Protein AF-A0AAU5HGG0-F1 (afdb_monomer_lite)

Foldseek 3Di:
DQDQDDAADCVQPPPALLSVLLVLLVVLCVLLVRDGLVVLQVQLVVPPVPDGDDSVNVVCSNHSNDQDPDVVNVVSSSVSSCVSSVHDQQDAPDPPDPPPGHGNSRVSVVSSVRVVPDDDPDDPPPPDDDDDPDDDDDDDDD

Radius of gyration: 21.4 Å; c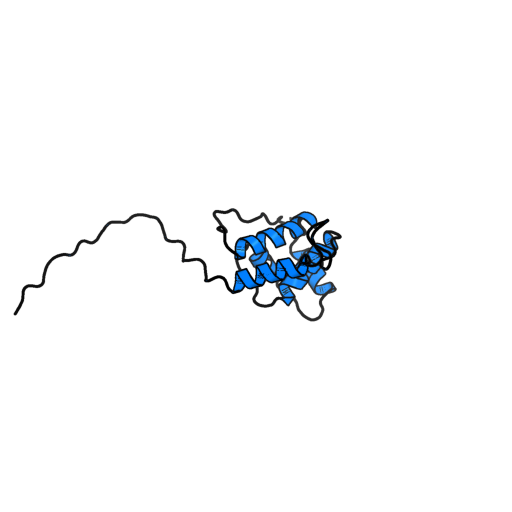hains: 1; bounding box: 56×38×77 Å

Structure (mmCIF, N/CA/C/O backbone):
data_AF-A0AAU5HGG0-F1
#
_entry.id   AF-A0AAU5HGG0-F1
#
loop_
_atom_site.group_PDB
_atom_site.id
_atom_site.type_symbol
_atom_site.label_atom_id
_atom_site.label_alt_id
_atom_site.label_comp_id
_atom_site.label_asym_id
_atom_site.label_entity_id
_atom_site.label_seq_id
_atom_site.pdbx_PDB_ins_code
_atom_site.Cartn_x
_atom_site.Cartn_y
_atom_site.Cartn_z
_atom_site.occupancy
_atom_site.B_iso_or_equiv
_atom_site.auth_seq_id
_atom_site.auth_comp_id
_atom_site.auth_asym_id
_atom_site.auth_atom_id
_atom_site.pdbx_PDB_model_num
ATOM 1 N N . MET A 1 1 ? 8.873 -21.424 1.639 1.00 44.16 1 MET A N 1
ATOM 2 C CA . MET A 1 1 ? 7.722 -21.231 0.729 1.00 44.16 1 MET A CA 1
ATOM 3 C C . MET A 1 1 ? 7.205 -19.809 0.890 1.00 44.16 1 MET A C 1
ATOM 5 O O . MET A 1 1 ? 7.005 -19.386 2.025 1.00 44.16 1 MET A O 1
ATOM 9 N N . ALA A 1 2 ? 7.067 -19.045 -0.194 1.00 52.00 2 ALA A N 1
ATOM 10 C CA . ALA A 1 2 ? 6.528 -17.689 -0.122 1.00 52.00 2 ALA A CA 1
ATOM 11 C C . ALA A 1 2 ? 5.017 -17.764 0.146 1.00 52.00 2 ALA A C 1
ATOM 13 O O . ALA A 1 2 ? 4.263 -18.269 -0.681 1.00 52.00 2 ALA A O 1
ATOM 14 N N . GLN A 1 3 ? 4.572 -17.314 1.322 1.00 58.78 3 GLN A N 1
ATOM 15 C CA . GLN A 1 3 ? 3.142 -17.168 1.584 1.00 58.78 3 GLN A CA 1
ATOM 16 C C . GLN A 1 3 ? 2.630 -15.968 0.797 1.00 58.78 3 GLN A C 1
ATOM 18 O O . GLN A 1 3 ? 2.967 -14.827 1.113 1.00 58.78 3 GLN A O 1
ATOM 23 N N . VAL A 1 4 ? 1.806 -16.248 -0.207 1.00 71.94 4 VAL A N 1
ATOM 24 C CA . VAL A 1 4 ? 1.028 -15.234 -0.910 1.00 71.94 4 VAL A CA 1
ATOM 25 C C . VAL A 1 4 ? 0.084 -14.588 0.100 1.00 71.94 4 VAL A C 1
ATOM 27 O O . VAL A 1 4 ? -0.702 -15.283 0.754 1.00 71.94 4 VAL A O 1
ATOM 30 N N . LEU A 1 5 ? 0.177 -13.265 0.261 1.00 77.75 5 LEU A N 1
ATOM 31 C CA . LEU A 1 5 ? -0.785 -12.549 1.087 1.00 77.75 5 LEU A CA 1
ATOM 32 C C . LEU A 1 5 ? -2.158 -12.661 0.412 1.00 77.75 5 LEU A C 1
ATOM 34 O O . LEU A 1 5 ? -2.266 -12.522 -0.806 1.00 77.75 5 LEU A O 1
ATOM 38 N N . LYS A 1 6 ? -3.200 -12.944 1.194 1.00 78.19 6 LYS A N 1
ATOM 39 C CA . LYS A 1 6 ? -4.590 -12.879 0.733 1.00 78.19 6 LYS A CA 1
ATOM 40 C C . LYS A 1 6 ? -5.201 -11.569 1.202 1.00 78.19 6 LYS A C 1
ATOM 42 O O . LYS A 1 6 ? -4.846 -11.083 2.277 1.00 78.19 6 LYS A O 1
ATOM 47 N N . MET A 1 7 ? -6.095 -11.036 0.381 1.00 77.69 7 MET A N 1
ATOM 48 C CA . MET A 1 7 ? -6.876 -9.854 0.710 1.00 77.69 7 MET A CA 1
ATOM 49 C C . MET A 1 7 ? -7.722 -10.156 1.955 1.00 77.69 7 MET A C 1
ATOM 51 O O . MET A 1 7 ? -8.303 -11.247 2.013 1.00 77.69 7 MET A O 1
ATOM 55 N N . PRO A 1 8 ? -7.744 -9.2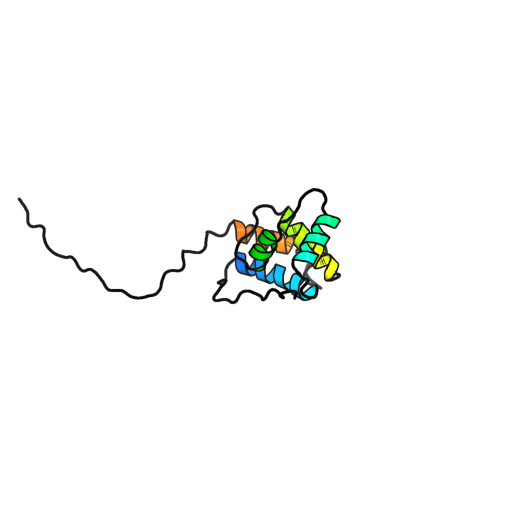64 2.961 1.00 76.31 8 PRO A N 1
ATOM 56 C CA . PRO A 1 8 ? -8.572 -9.458 4.144 1.00 76.31 8 PRO A CA 1
ATOM 57 C C . PRO A 1 8 ? -10.052 -9.490 3.754 1.00 76.31 8 PRO A C 1
ATOM 59 O O . PRO A 1 8 ? -10.496 -8.763 2.864 1.00 76.31 8 PRO A O 1
ATOM 62 N N . THR A 1 9 ? -10.810 -10.369 4.402 1.00 73.94 9 THR A N 1
ATOM 63 C CA . THR A 1 9 ? -12.255 -10.488 4.165 1.00 73.94 9 THR A CA 1
ATOM 64 C C . THR A 1 9 ? -13.022 -9.350 4.840 1.00 73.94 9 THR A C 1
ATOM 66 O O . THR A 1 9 ? -12.519 -8.716 5.764 1.00 73.94 9 THR A O 1
ATOM 69 N N . THR A 1 10 ? -14.275 -9.114 4.438 1.00 71.94 10 THR A N 1
ATOM 70 C CA . THR A 1 10 ? -15.127 -8.076 5.051 1.00 71.94 10 THR A CA 1
ATOM 71 C C . THR A 1 10 ? -15.382 -8.271 6.538 1.00 71.94 10 THR A C 1
ATOM 73 O O . THR A 1 10 ? -15.630 -7.306 7.251 1.00 71.94 10 THR A O 1
ATOM 76 N N . THR A 1 11 ? -15.257 -9.501 7.021 1.00 67.19 11 THR A N 1
ATOM 77 C CA . THR A 1 11 ? -15.333 -9.821 8.446 1.00 67.19 11 THR A CA 1
ATOM 78 C C . THR A 1 11 ? -14.070 -9.402 9.207 1.00 67.19 11 THR A C 1
ATOM 80 O O . THR A 1 11 ? -14.148 -9.095 10.390 1.00 67.19 11 THR A O 1
ATOM 83 N N . GLU A 1 12 ? -12.908 -9.382 8.547 1.00 72.06 12 GLU A N 1
ATOM 84 C CA . GLU A 1 12 ? -11.629 -8.968 9.142 1.00 72.06 12 GLU A CA 1
ATOM 85 C C . GLU A 1 12 ? -11.376 -7.463 9.008 1.00 72.06 12 GLU A C 1
ATOM 87 O O . GLU A 1 12 ? -10.731 -6.875 9.874 1.00 72.06 12 GLU A O 1
ATOM 92 N N . LEU A 1 13 ? -11.866 -6.850 7.926 1.00 76.06 13 LEU A N 1
ATOM 93 C CA . LEU A 1 13 ? -11.752 -5.422 7.664 1.00 76.06 13 LEU A CA 1
ATOM 94 C C . LEU A 1 13 ? -13.100 -4.898 7.134 1.00 76.06 13 LEU A C 1
ATOM 96 O O . LEU A 1 13 ? -13.398 -5.080 5.945 1.00 76.06 13 LEU A O 1
ATOM 100 N N . PRO A 1 14 ? -13.941 -4.300 7.998 1.00 75.81 14 PRO A N 1
ATOM 101 C CA . PRO A 1 14 ? -15.2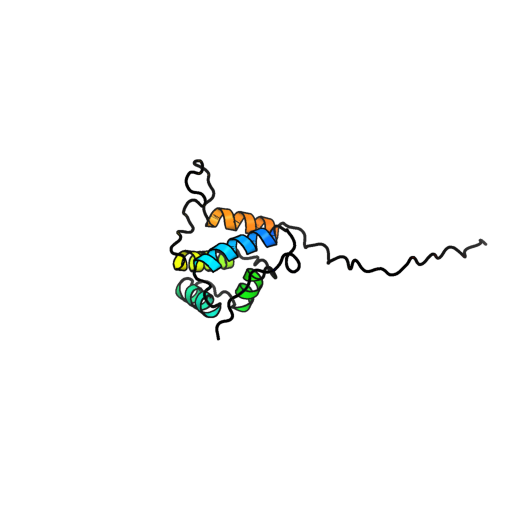40 -3.773 7.590 1.00 75.81 14 PRO A CA 1
ATOM 102 C C . PRO A 1 14 ? -15.084 -2.652 6.557 1.00 75.81 14 PRO A C 1
ATOM 104 O O . PRO A 1 14 ? -13.991 -2.121 6.363 1.00 75.81 14 PRO A O 1
ATOM 107 N N . ASP A 1 15 ? -16.175 -2.305 5.874 1.00 76.75 15 ASP A N 1
ATOM 108 C CA . ASP A 1 15 ? -16.187 -1.192 4.922 1.00 76.75 15 ASP A CA 1
ATOM 109 C C . ASP A 1 15 ? -15.834 0.111 5.658 1.00 76.75 15 ASP A C 1
ATOM 111 O O . ASP A 1 15 ? -16.572 0.595 6.514 1.00 76.75 15 ASP A O 1
ATOM 115 N N . SER A 1 16 ? -14.614 0.598 5.455 1.00 81.50 16 SER A N 1
ATOM 116 C CA . SER A 1 16 ? -14.020 1.717 6.191 1.00 81.50 16 SER A CA 1
ATOM 117 C C . SER A 1 16 ? -12.975 2.401 5.306 1.00 81.50 16 SER A C 1
ATOM 119 O O . SER A 1 16 ? -12.463 1.761 4.384 1.00 81.50 16 SER A O 1
ATOM 121 N N . PRO A 1 17 ? -12.592 3.662 5.571 1.00 84.50 17 PRO A N 1
ATOM 122 C CA . PRO A 1 17 ? -11.553 4.351 4.793 1.00 84.50 17 PRO A CA 1
ATOM 123 C C . PRO A 1 17 ? -10.241 3.555 4.721 1.00 84.50 17 PRO A C 1
ATOM 125 O O . PRO A 1 17 ? -9.640 3.403 3.658 1.00 84.50 17 PRO A O 1
ATOM 128 N N . GLN A 1 18 ? -9.879 2.906 5.830 1.00 84.44 18 GLN A N 1
ATOM 129 C CA . GLN A 1 18 ? -8.761 1.967 5.893 1.00 84.44 18 GLN A CA 1
ATOM 130 C C . GLN A 1 18 ? -8.906 0.785 4.925 1.00 84.44 18 GLN A C 1
ATOM 132 O O . GLN A 1 18 ? -7.915 0.345 4.344 1.00 84.44 18 GLN A O 1
ATOM 137 N N . ARG A 1 19 ? -10.122 0.261 4.744 1.00 85.19 19 ARG A N 1
ATOM 138 C CA . ARG A 1 19 ? -10.390 -0.809 3.785 1.00 85.19 19 ARG A CA 1
ATOM 139 C C . ARG A 1 19 ? -10.090 -0.329 2.379 1.00 85.19 19 ARG A C 1
ATOM 141 O O . ARG A 1 19 ? -9.236 -0.926 1.742 1.00 85.19 19 ARG A O 1
ATOM 148 N N . LYS A 1 20 ? -10.669 0.795 1.955 1.00 87.00 20 LYS A N 1
ATOM 149 C CA . LYS A 1 20 ? -10.446 1.359 0.615 1.00 87.00 20 LYS A CA 1
ATOM 150 C C . LYS A 1 20 ? -8.957 1.552 0.312 1.00 87.00 20 LYS A C 1
ATOM 152 O O . LYS A 1 20 ? -8.493 1.157 -0.753 1.00 87.00 20 LYS A O 1
ATOM 157 N N . PHE A 1 21 ? -8.195 2.070 1.279 1.00 88.44 21 PHE A N 1
ATOM 158 C CA . PHE A 1 21 ? -6.736 2.179 1.185 1.00 88.44 21 PHE A CA 1
ATOM 159 C C . PHE A 1 21 ? -6.049 0.819 0.959 1.00 88.44 21 PHE A C 1
ATOM 161 O O . PHE A 1 21 ? -5.200 0.679 0.079 1.00 88.44 21 PHE A O 1
ATOM 168 N N . VAL A 1 22 ? -6.419 -0.201 1.737 1.00 88.31 22 VAL A N 1
ATOM 169 C CA . VAL A 1 22 ? -5.848 -1.549 1.610 1.00 88.31 22 VAL A CA 1
ATOM 170 C C . VAL A 1 22 ? -6.246 -2.194 0.291 1.00 88.31 22 VAL A C 1
ATOM 172 O O . VAL A 1 22 ? -5.394 -2.805 -0.341 1.00 88.31 22 VAL A O 1
ATOM 175 N N . GLU A 1 23 ? -7.503 -2.067 -0.132 1.00 89.12 23 GLU A N 1
ATOM 176 C CA . GLU A 1 23 ? -8.011 -2.628 -1.388 1.00 89.12 23 GLU A CA 1
ATOM 177 C C . GLU A 1 23 ? -7.260 -2.057 -2.588 1.00 89.12 23 GLU A C 1
ATOM 179 O O . GLU A 1 23 ? -6.831 -2.812 -3.461 1.00 89.12 23 GLU A O 1
ATOM 184 N N . GLU A 1 24 ? -7.025 -0.747 -2.572 1.00 89.94 24 GLU A N 1
ATOM 185 C CA . GLU A 1 24 ? -6.233 -0.058 -3.580 1.00 89.94 24 GLU A CA 1
ATOM 186 C C . GLU A 1 24 ? -4.792 -0.580 -3.630 1.00 89.94 24 GLU A C 1
ATOM 188 O O . GLU A 1 24 ? -4.297 -1.002 -4.675 1.00 89.94 24 GLU A O 1
ATOM 193 N N . LEU A 1 25 ? -4.117 -0.632 -2.480 1.00 88.06 25 LEU A N 1
ATOM 194 C CA . LEU A 1 25 ? -2.753 -1.149 -2.407 1.00 88.06 25 LEU A CA 1
ATOM 195 C C . LEU A 1 25 ? -2.678 -2.623 -2.846 1.00 88.06 25 LEU A C 1
ATOM 197 O O . LEU A 1 25 ? -1.710 -3.058 -3.478 1.00 88.06 25 LEU A O 1
ATOM 201 N N . PHE A 1 26 ? -3.716 -3.403 -2.536 1.00 87.94 26 PHE A N 1
ATOM 202 C CA . PHE A 1 26 ? -3.813 -4.807 -2.912 1.00 87.94 26 PHE A CA 1
ATOM 203 C C . PHE A 1 26 ? -4.017 -5.005 -4.416 1.00 87.94 26 PHE A C 1
ATOM 205 O O . PHE A 1 26 ? -3.591 -6.032 -4.952 1.00 87.94 26 PHE A O 1
ATOM 212 N N . ALA A 1 27 ? -4.633 -4.042 -5.106 1.00 87.94 27 ALA A N 1
ATOM 213 C CA . ALA A 1 27 ? -4.757 -4.062 -6.557 1.00 87.94 27 ALA A CA 1
ATOM 214 C C . AL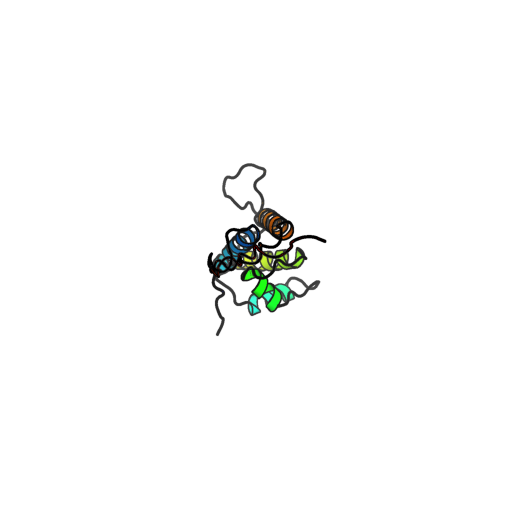A A 1 27 ? -3.370 -4.033 -7.214 1.00 87.94 27 ALA A C 1
ATOM 216 O O . ALA A 1 27 ? -3.062 -4.945 -7.983 1.00 87.94 27 ALA A O 1
ATOM 217 N N . TYR A 1 28 ? -2.496 -3.101 -6.813 1.00 88.56 28 TYR A N 1
ATOM 218 C CA . TYR A 1 28 ? -1.107 -3.053 -7.294 1.00 88.56 28 TYR A CA 1
ATOM 219 C C . TYR A 1 28 ? -0.302 -4.284 -6.867 1.00 88.56 28 TYR A C 1
ATOM 221 O O . TYR A 1 28 ? 0.478 -4.819 -7.646 1.00 88.56 28 TYR A O 1
ATOM 229 N N . TYR A 1 29 ? -0.522 -4.797 -5.650 1.00 87.19 29 TYR A N 1
ATOM 230 C CA . TYR A 1 29 ? 0.110 -6.045 -5.204 1.00 87.19 29 TYR A CA 1
ATOM 231 C C . TYR A 1 29 ? -0.261 -7.242 -6.090 1.00 87.19 29 TYR A C 1
ATOM 233 O O . TYR A 1 29 ? 0.577 -8.103 -6.372 1.00 87.19 29 TYR A O 1
ATOM 241 N N . ARG A 1 30 ? -1.526 -7.318 -6.516 1.00 87.12 30 ARG A N 1
ATOM 242 C CA . ARG A 1 30 ? -2.013 -8.360 -7.419 1.00 87.12 30 ARG A CA 1
ATOM 243 C C . ARG A 1 30 ? -1.429 -8.192 -8.818 1.00 87.12 30 ARG A C 1
ATOM 245 O O . ARG A 1 30 ? -1.035 -9.203 -9.393 1.00 87.12 30 ARG A O 1
ATOM 252 N N . ASP A 1 31 ? -1.377 -6.962 -9.314 1.00 87.19 31 ASP A N 1
ATOM 253 C CA . ASP A 1 31 ? -0.864 -6.634 -10.644 1.00 87.19 31 ASP A CA 1
ATOM 254 C C . ASP A 1 31 ? 0.643 -6.912 -10.765 1.00 87.19 31 ASP A C 1
ATOM 256 O O . ASP A 1 31 ? 1.087 -7.593 -11.682 1.00 87.19 31 ASP A O 1
ATOM 260 N N . ALA A 1 32 ? 1.404 -6.592 -9.715 1.00 86.44 32 ALA A N 1
ATOM 261 C CA . ALA A 1 32 ? 2.823 -6.923 -9.567 1.00 86.44 32 ALA A CA 1
ATOM 262 C C . ALA A 1 32 ? 3.129 -8.437 -9.450 1.00 86.44 32 ALA A C 1
ATOM 264 O O . ALA A 1 32 ? 4.262 -8.827 -9.150 1.00 86.44 32 ALA A O 1
ATOM 265 N N . GLY A 1 33 ? 2.129 -9.313 -9.601 1.00 85.69 33 GLY A N 1
ATOM 266 C CA . GLY A 1 33 ? 2.297 -10.766 -9.532 1.00 85.69 33 GLY A CA 1
ATOM 267 C C . GLY A 1 33 ? 2.409 -11.328 -8.112 1.00 85.69 33 GLY A C 1
ATOM 268 O O . GLY A 1 33 ? 2.912 -12.435 -7.924 1.00 85.69 33 GLY A O 1
ATOM 269 N N . ARG A 1 34 ? 1.924 -10.599 -7.098 1.00 85.81 34 ARG A N 1
ATOM 270 C CA . ARG A 1 34 ? 1.932 -10.999 -5.677 1.00 85.81 34 ARG A CA 1
ATOM 271 C C . ARG A 1 34 ? 3.339 -11.316 -5.145 1.00 85.81 34 ARG A C 1
ATOM 273 O O . ARG A 1 34 ? 3.578 -12.423 -4.645 1.00 85.81 34 ARG A O 1
ATOM 280 N N . PRO A 1 35 ? 4.277 -10.353 -5.209 1.00 85.62 35 PRO A N 1
ATOM 281 C CA . PRO A 1 35 ? 5.647 -10.573 -4.768 1.00 85.62 35 PRO A CA 1
ATOM 282 C C . PRO A 1 35 ? 5.711 -10.982 -3.289 1.00 85.62 35 PRO A C 1
ATOM 284 O O . PRO A 1 35 ? 4.857 -10.641 -2.463 1.00 85.62 35 PRO A O 1
ATOM 287 N N . ALA A 1 36 ? 6.740 -11.740 -2.915 1.00 86.81 36 ALA A N 1
ATOM 288 C CA . ALA A 1 36 ? 6.958 -12.061 -1.510 1.00 86.81 36 ALA A CA 1
ATOM 289 C C . ALA A 1 36 ? 7.378 -10.797 -0.744 1.00 86.81 36 ALA A C 1
ATOM 291 O O . ALA A 1 36 ? 8.141 -9.987 -1.259 1.00 86.81 36 ALA A O 1
ATOM 292 N N . LEU A 1 37 ? 6.976 -10.671 0.525 1.00 85.81 37 LEU A N 1
ATOM 293 C CA . LEU A 1 37 ? 7.332 -9.508 1.357 1.00 85.81 37 LEU A CA 1
ATOM 294 C C . LEU A 1 37 ? 8.842 -9.246 1.423 1.00 85.81 37 LEU A C 1
ATOM 296 O O . LEU A 1 37 ? 9.248 -8.102 1.544 1.00 85.81 37 LEU A O 1
ATOM 300 N N . ARG A 1 38 ? 9.659 -10.308 1.351 1.00 86.12 38 ARG A N 1
ATOM 301 C CA . ARG A 1 38 ? 11.122 -10.192 1.308 1.00 86.12 38 ARG A CA 1
ATOM 302 C C . ARG A 1 38 ? 11.597 -9.450 0.059 1.00 86.12 38 ARG A C 1
ATOM 304 O O . ARG A 1 38 ? 12.509 -8.652 0.174 1.00 86.12 38 ARG A O 1
ATOM 311 N N . ILE A 1 39 ? 10.984 -9.720 -1.091 1.00 87.56 39 ILE A N 1
ATOM 312 C CA . ILE A 1 39 ? 11.325 -9.060 -2.354 1.00 87.56 39 ILE A CA 1
ATOM 313 C C . ILE A 1 39 ? 10.967 -7.579 -2.263 1.00 87.56 39 ILE A C 1
ATOM 315 O O . ILE A 1 39 ? 11.812 -6.746 -2.530 1.00 87.56 39 ILE A O 1
ATOM 319 N N . ILE A 1 40 ? 9.776 -7.256 -1.746 1.00 86.31 40 ILE A N 1
ATOM 320 C CA . ILE A 1 40 ? 9.359 -5.860 -1.549 1.00 86.31 40 ILE A CA 1
ATOM 321 C C . ILE A 1 40 ? 10.336 -5.118 -0.626 1.00 86.31 40 ILE A C 1
ATOM 323 O O . ILE A 1 40 ? 10.741 -4.008 -0.935 1.00 86.31 40 ILE A O 1
ATOM 327 N N . THR A 1 41 ? 10.738 -5.713 0.504 1.00 88.12 41 THR A N 1
ATOM 328 C CA . THR A 1 41 ? 11.704 -5.064 1.410 1.00 88.12 41 THR A CA 1
ATOM 329 C C . THR A 1 41 ? 13.084 -4.879 0.788 1.00 88.12 41 THR A C 1
ATOM 331 O O . THR A 1 41 ? 13.750 -3.904 1.109 1.00 88.12 41 THR A O 1
ATOM 334 N N . ASP A 1 42 ? 13.512 -5.819 -0.055 1.00 88.38 42 ASP A N 1
ATOM 335 C CA . ASP A 1 42 ? 14.813 -5.787 -0.728 1.00 88.38 42 ASP A CA 1
ATOM 336 C C . ASP A 1 42 ? 14.831 -4.708 -1.820 1.00 88.38 42 ASP A C 1
ATOM 338 O O . ASP A 1 42 ? 15.713 -3.859 -1.814 1.00 88.38 42 ASP A O 1
ATOM 342 N N . ASP A 1 43 ? 13.783 -4.652 -2.652 1.00 88.94 43 ASP A N 1
ATOM 343 C CA . ASP A 1 43 ? 13.566 -3.591 -3.645 1.00 88.94 43 ASP A CA 1
ATOM 344 C C . ASP A 1 43 ? 13.515 -2.201 -2.980 1.00 88.94 43 ASP A C 1
ATOM 346 O O . ASP A 1 43 ? 14.148 -1.260 -3.455 1.00 88.94 43 ASP A O 1
ATOM 350 N N . ILE A 1 44 ? 12.821 -2.063 -1.840 1.00 87.31 44 ILE A N 1
ATOM 351 C CA . ILE A 1 44 ? 12.792 -0.791 -1.096 1.00 87.31 44 ILE A CA 1
ATOM 352 C C . ILE A 1 44 ? 14.192 -0.422 -0.602 1.00 87.31 44 ILE A C 1
ATOM 354 O O . ILE A 1 44 ? 14.598 0.720 -0.768 1.00 87.31 44 ILE A O 1
ATOM 358 N N . ALA A 1 45 ? 14.934 -1.363 -0.014 1.00 86.38 45 ALA A N 1
ATOM 359 C CA . ALA A 1 45 ? 16.287 -1.097 0.473 1.00 86.38 45 ALA A CA 1
ATOM 360 C C . ALA A 1 45 ? 17.270 -0.769 -0.665 1.00 86.38 45 ALA A C 1
ATOM 362 O O . ALA A 1 45 ? 18.199 0.005 -0.461 1.00 86.38 45 ALA A O 1
ATOM 363 N N . ALA A 1 46 ? 17.062 -1.335 -1.856 1.00 86.56 46 ALA A N 1
ATOM 364 C CA . ALA A 1 46 ? 17.877 -1.060 -3.034 1.00 86.56 46 ALA A CA 1
ATOM 365 C C . ALA A 1 46 ? 17.573 0.310 -3.665 1.00 86.56 46 ALA A C 1
ATOM 367 O O . ALA A 1 46 ? 18.472 0.942 -4.214 1.00 86.56 46 ALA A O 1
ATOM 368 N N . GLN A 1 47 ? 16.317 0.765 -3.606 1.00 84.06 47 GLN A N 1
ATOM 369 C CA . GLN A 1 47 ? 15.867 1.996 -4.262 1.00 84.06 47 GLN A CA 1
ATOM 370 C C . GLN A 1 47 ? 15.829 3.216 -3.324 1.00 84.06 47 GLN A C 1
ATOM 372 O O . GLN A 1 47 ? 15.960 4.350 -3.786 1.00 84.06 47 GLN A O 1
ATOM 377 N N . PHE A 1 48 ? 15.665 3.008 -2.015 1.00 82.69 48 PHE A N 1
ATOM 378 C CA . PHE A 1 48 ? 15.511 4.063 -1.014 1.00 82.69 48 PHE A CA 1
ATOM 379 C C . PHE A 1 48 ? 16.558 3.920 0.097 1.00 82.69 48 PHE A C 1
ATOM 381 O O . PHE A 1 48 ? 16.340 3.249 1.102 1.00 82.69 48 PHE A O 1
ATOM 388 N N . ASP A 1 49 ? 17.680 4.624 -0.053 1.00 73.75 49 ASP A N 1
ATOM 389 C CA . ASP A 1 49 ? 18.768 4.637 0.941 1.00 73.75 49 ASP A CA 1
ATOM 390 C C . ASP A 1 49 ? 18.356 5.339 2.257 1.00 73.75 49 ASP A C 1
ATOM 392 O O . ASP A 1 49 ? 18.805 4.999 3.348 1.00 73.75 49 ASP A O 1
ATOM 396 N N . ALA A 1 50 ? 17.420 6.292 2.169 1.00 69.50 50 ALA A N 1
ATOM 397 C CA . ALA A 1 50 ? 17.045 7.172 3.276 1.00 69.50 50 ALA A CA 1
ATOM 398 C C . ALA A 1 50 ? 16.135 6.533 4.342 1.00 69.50 50 ALA A C 1
ATOM 400 O O . ALA A 1 50 ? 16.002 7.089 5.434 1.00 69.50 50 ALA A O 1
ATOM 401 N N . PHE A 1 51 ? 15.466 5.409 4.056 1.00 69.75 51 PHE A N 1
ATOM 402 C CA . PHE A 1 51 ? 14.640 4.731 5.057 1.00 69.75 51 PHE A CA 1
ATOM 403 C C . PHE A 1 51 ? 14.433 3.247 4.762 1.00 69.75 51 PHE A C 1
ATOM 405 O O . PHE A 1 51 ? 14.252 2.821 3.627 1.00 69.75 51 PHE A O 1
ATOM 412 N N . THR A 1 52 ? 14.357 2.453 5.830 1.00 67.12 52 THR A N 1
ATOM 413 C CA . THR A 1 52 ? 14.050 1.024 5.752 1.00 67.12 52 THR A CA 1
ATOM 414 C C . THR A 1 52 ? 12.650 0.762 6.294 1.00 67.12 52 THR A C 1
ATOM 416 O O . THR A 1 52 ? 12.350 1.034 7.457 1.00 67.12 52 THR A O 1
ATOM 419 N N . ALA A 1 53 ? 11.773 0.198 5.465 1.00 73.12 53 ALA A N 1
ATOM 420 C CA . ALA A 1 53 ? 10.464 -0.259 5.910 1.00 73.12 53 ALA A CA 1
ATOM 421 C C . ALA A 1 53 ? 10.563 -1.689 6.467 1.00 73.12 53 ALA A C 1
ATOM 423 O O . ALA A 1 53 ? 10.878 -2.638 5.747 1.00 73.12 53 ALA A O 1
ATOM 424 N N . SER A 1 54 ? 10.260 -1.873 7.754 1.00 81.44 54 SER A N 1
ATOM 425 C CA . SER A 1 54 ? 10.263 -3.204 8.372 1.00 81.44 54 SER A CA 1
ATOM 426 C C . SER A 1 54 ? 9.263 -4.143 7.695 1.00 81.44 54 SER A C 1
ATOM 428 O O . SER A 1 54 ? 8.102 -3.790 7.469 1.00 81.44 54 SER A O 1
ATOM 430 N N . ARG A 1 55 ? 9.670 -5.398 7.460 1.00 83.88 55 ARG A N 1
ATOM 431 C CA . ARG A 1 55 ? 8.810 -6.437 6.859 1.00 83.88 55 ARG A CA 1
ATOM 432 C C . ARG A 1 55 ? 7.488 -6.618 7.608 1.00 83.88 55 ARG A C 1
ATOM 434 O O . ARG A 1 55 ? 6.458 -6.906 7.000 1.00 83.88 55 ARG A O 1
ATOM 441 N N . GLU A 1 56 ? 7.514 -6.464 8.931 1.00 83.25 56 GLU A N 1
ATOM 442 C CA . GLU A 1 56 ? 6.310 -6.482 9.763 1.00 83.25 56 GLU A CA 1
ATOM 443 C C . GLU A 1 56 ? 5.378 -5.301 9.489 1.00 83.25 56 GLU A C 1
ATOM 445 O O . GLU A 1 56 ? 4.171 -5.512 9.393 1.00 83.25 56 GLU A O 1
ATOM 450 N N . THR A 1 57 ? 5.915 -4.094 9.311 1.00 86.25 57 THR A N 1
ATOM 451 C CA . THR A 1 57 ? 5.135 -2.897 8.974 1.00 86.25 57 THR A CA 1
ATOM 452 C C . THR A 1 57 ? 4.428 -3.084 7.639 1.00 86.25 57 THR A C 1
ATOM 454 O O . THR A 1 57 ? 3.209 -2.955 7.577 1.00 86.25 57 THR A O 1
ATOM 457 N N . ILE A 1 58 ? 5.155 -3.517 6.603 1.00 85.25 58 ILE A N 1
ATOM 458 C CA . ILE A 1 58 ? 4.579 -3.789 5.275 1.00 85.25 58 ILE A CA 1
ATOM 459 C C . ILE A 1 58 ? 3.505 -4.884 5.366 1.00 85.25 58 ILE A C 1
ATOM 461 O O . ILE A 1 58 ? 2.416 -4.746 4.812 1.00 85.25 58 ILE A O 1
ATOM 465 N N . ARG A 1 59 ? 3.764 -5.961 6.122 1.00 85.81 59 ARG A N 1
ATOM 466 C CA . ARG A 1 59 ? 2.787 -7.043 6.335 1.00 85.81 59 ARG A CA 1
ATOM 467 C C . ARG A 1 59 ? 1.518 -6.555 7.031 1.00 85.81 59 ARG A C 1
ATOM 469 O O . ARG A 1 59 ? 0.431 -6.993 6.663 1.00 85.81 59 ARG A O 1
ATOM 476 N N . ARG A 1 60 ? 1.646 -5.732 8.076 1.00 85.00 60 ARG A N 1
ATOM 477 C CA . ARG A 1 60 ? 0.503 -5.191 8.830 1.00 85.00 60 ARG A CA 1
ATOM 478 C C . ARG A 1 60 ? -0.282 -4.199 7.977 1.00 85.00 60 ARG A C 1
ATOM 480 O O . ARG A 1 60 ? -1.506 -4.246 8.018 1.00 85.00 60 ARG A O 1
ATOM 487 N N . MET A 1 61 ? 0.407 -3.395 7.171 1.00 86.50 61 MET A N 1
ATOM 488 C CA . MET A 1 61 ? -0.196 -2.454 6.230 1.00 86.50 61 MET A CA 1
ATOM 489 C C . MET A 1 61 ? -1.016 -3.176 5.156 1.00 86.50 61 MET A C 1
ATOM 491 O O . MET A 1 61 ? -2.210 -2.931 5.041 1.00 86.50 61 MET A O 1
ATOM 495 N N . LEU A 1 62 ? -0.433 -4.156 4.454 1.00 84.75 62 LEU A N 1
ATOM 496 C CA . LEU A 1 62 ? -1.146 -4.939 3.431 1.00 84.75 62 LEU A CA 1
ATOM 497 C C . LEU A 1 62 ? -2.295 -5.795 3.994 1.00 84.75 62 LEU A C 1
ATOM 499 O O . LEU A 1 62 ? -3.151 -6.257 3.245 1.00 84.75 62 LEU A O 1
ATOM 503 N N . ARG A 1 63 ? -2.313 -6.044 5.309 1.00 83.12 63 ARG A N 1
ATOM 504 C CA . ARG A 1 63 ? -3.430 -6.709 5.996 1.00 83.12 63 ARG A CA 1
ATOM 505 C C . ARG A 1 63 ? -4.482 -5.743 6.537 1.00 83.12 63 ARG A C 1
ATOM 507 O O . ARG A 1 63 ? -5.435 -6.218 7.142 1.00 83.12 63 ARG A O 1
ATOM 514 N N . GLY A 1 64 ? -4.289 -4.430 6.410 1.00 80.00 64 GLY A N 1
ATOM 515 C CA . GLY A 1 64 ? -5.169 -3.447 7.040 1.00 80.00 64 GLY A CA 1
ATOM 516 C C . GLY A 1 64 ? -5.169 -3.510 8.564 1.00 80.00 64 GLY A C 1
ATOM 517 O O . GLY A 1 64 ? -6.156 -3.166 9.192 1.00 80.00 64 GLY A O 1
ATOM 518 N N . LYS A 1 65 ? -4.078 -3.974 9.185 1.00 82.31 65 LYS A N 1
ATOM 519 C CA . LYS A 1 65 ? -3.923 -3.958 10.651 1.00 82.31 65 LYS A CA 1
ATOM 520 C C . LYS A 1 65 ? -3.369 -2.638 11.168 1.00 82.31 65 LYS A C 1
ATOM 522 O O . LYS A 1 65 ? -3.526 -2.325 12.340 1.00 82.31 65 LYS A O 1
ATOM 527 N N . THR A 1 66 ? -2.645 -1.911 10.325 1.00 82.06 66 THR A N 1
ATOM 528 C CA . THR A 1 66 ? -2.059 -0.616 10.668 1.00 82.06 66 THR A CA 1
ATOM 529 C C . THR A 1 66 ? -2.018 0.254 9.424 1.00 82.06 66 THR A C 1
ATOM 531 O O . THR A 1 66 ? -1.796 -0.260 8.327 1.00 82.06 66 THR A O 1
ATOM 534 N N . VAL A 1 67 ? -2.223 1.553 9.601 1.00 84.19 67 VAL A N 1
ATOM 535 C CA . VAL A 1 67 ? -1.969 2.565 8.578 1.00 84.19 67 VAL A CA 1
ATOM 536 C C . VAL A 1 67 ? -0.714 3.306 9.036 1.00 84.19 67 VAL A C 1
ATOM 538 O O . VAL A 1 67 ? -0.721 3.872 10.130 1.00 84.19 67 VAL A O 1
ATOM 541 N N . PRO A 1 68 ? 0.404 3.235 8.297 1.00 82.94 68 PRO A N 1
ATOM 542 C CA . PRO A 1 68 ? 1.622 3.923 8.708 1.00 82.94 68 PRO A CA 1
ATOM 543 C C . PRO A 1 68 ? 1.412 5.440 8.678 1.00 82.94 68 PRO A C 1
ATOM 545 O O . PRO A 1 68 ? 0.875 5.972 7.715 1.00 82.94 68 PRO A O 1
ATOM 548 N N . VAL A 1 69 ? 1.888 6.139 9.710 1.00 83.81 69 VAL A N 1
ATOM 549 C CA . VAL A 1 69 ? 1.794 7.611 9.817 1.00 83.81 69 VAL A CA 1
ATOM 550 C C . VAL A 1 69 ? 2.770 8.322 8.872 1.00 83.81 69 VAL A C 1
ATOM 552 O O . VAL A 1 69 ? 2.592 9.490 8.550 1.00 83.81 69 VAL A O 1
ATOM 555 N N . ASN A 1 70 ? 3.812 7.629 8.403 1.00 86.62 70 ASN A N 1
ATOM 556 C CA . ASN A 1 70 ? 4.757 8.197 7.449 1.00 86.62 70 ASN A CA 1
ATOM 557 C C . ASN A 1 70 ? 4.364 7.835 6.008 1.00 86.62 70 ASN A C 1
ATOM 559 O O . ASN A 1 70 ? 4.453 6.667 5.616 1.00 86.62 70 ASN A O 1
ATOM 563 N N . TRP A 1 71 ? 4.008 8.852 5.217 1.00 88.50 71 TRP A N 1
ATOM 564 C CA . TRP A 1 71 ? 3.711 8.717 3.789 1.00 88.50 71 TRP A CA 1
ATOM 565 C C . TRP A 1 71 ? 4.871 8.105 2.997 1.00 88.50 71 TRP A C 1
ATOM 567 O O . TRP A 1 71 ? 4.625 7.313 2.097 1.00 88.50 71 TRP A O 1
ATOM 577 N N . GLN A 1 72 ? 6.128 8.391 3.353 1.00 88.00 72 GLN A N 1
ATOM 578 C CA . GLN A 1 72 ? 7.295 7.878 2.621 1.00 88.00 72 GLN A CA 1
ATOM 579 C C . GLN A 1 72 ? 7.305 6.344 2.563 1.00 88.00 72 GLN A C 1
ATOM 581 O O . GLN A 1 72 ? 7.623 5.761 1.532 1.00 88.00 72 GLN A O 1
ATOM 586 N N . VAL A 1 73 ? 6.881 5.678 3.643 1.00 87.19 73 VAL A N 1
ATOM 587 C CA . VAL A 1 73 ? 6.788 4.210 3.690 1.00 87.19 73 VAL A CA 1
ATOM 588 C C . VAL A 1 73 ? 5.731 3.692 2.717 1.00 87.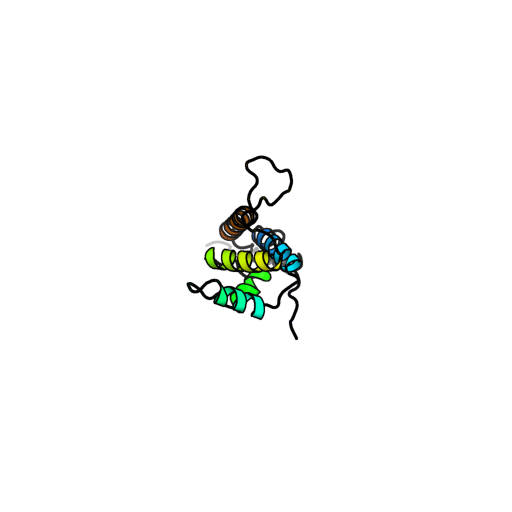19 73 VAL A C 1
ATOM 590 O O . VAL A 1 73 ? 5.951 2.679 2.056 1.00 87.19 73 VAL A O 1
ATOM 593 N N . VAL A 1 74 ? 4.593 4.381 2.621 1.00 88.25 74 VAL A N 1
ATOM 594 C CA . VAL A 1 74 ? 3.521 4.039 1.677 1.00 88.25 74 VAL A CA 1
ATOM 595 C C . VAL A 1 74 ? 3.984 4.276 0.245 1.00 88.25 74 VAL A C 1
ATOM 597 O O . VAL A 1 74 ? 3.811 3.400 -0.598 1.00 88.25 74 VAL A O 1
ATOM 600 N N . ASP A 1 75 ? 4.621 5.418 -0.007 1.00 89.88 75 ASP A N 1
ATOM 601 C CA . ASP A 1 75 ? 5.109 5.821 -1.322 1.00 89.88 75 ASP A CA 1
ATOM 602 C C . ASP A 1 75 ? 6.170 4.862 -1.871 1.00 89.88 75 ASP A C 1
ATOM 604 O O . ASP A 1 75 ? 6.083 4.460 -3.028 1.00 89.88 75 ASP A O 1
ATOM 608 N N . ALA A 1 76 ? 7.120 4.407 -1.046 1.00 89.62 76 ALA A N 1
ATOM 609 C CA . ALA A 1 76 ? 8.098 3.411 -1.485 1.00 89.62 76 ALA A CA 1
ATOM 610 C C . ALA A 1 76 ? 7.461 2.058 -1.793 1.00 89.62 76 ALA A C 1
ATOM 612 O O . ALA A 1 76 ? 7.810 1.433 -2.794 1.00 89.62 76 ALA A O 1
ATOM 613 N N . VAL A 1 77 ? 6.511 1.599 -0.969 1.00 87.94 77 VAL A N 1
ATOM 614 C CA . VAL A 1 77 ? 5.798 0.348 -1.259 1.00 87.94 77 VAL A CA 1
ATOM 615 C C . VAL A 1 77 ? 5.003 0.485 -2.556 1.00 87.94 77 VAL A C 1
ATOM 617 O O . VAL A 1 77 ? 5.068 -0.418 -3.384 1.00 87.94 77 VAL A O 1
ATOM 620 N N . LEU A 1 78 ? 4.301 1.604 -2.765 1.00 89.88 78 LEU A N 1
ATOM 621 C CA . LEU A 1 78 ? 3.602 1.880 -4.020 1.00 89.88 78 LEU A CA 1
ATOM 622 C C . LEU A 1 78 ? 4.579 1.871 -5.198 1.00 89.88 78 LEU A C 1
ATOM 624 O O . LEU A 1 78 ? 4.343 1.152 -6.158 1.00 89.88 78 LEU A O 1
ATOM 628 N N . THR A 1 79 ? 5.683 2.610 -5.102 1.00 90.19 79 THR A N 1
ATOM 629 C CA . THR A 1 79 ? 6.682 2.737 -6.170 1.00 90.19 79 THR A CA 1
ATOM 630 C C . THR A 1 79 ? 7.233 1.377 -6.581 1.00 90.19 79 THR A C 1
ATOM 632 O O . THR A 1 79 ? 7.262 1.061 -7.767 1.00 90.19 79 THR A O 1
ATOM 635 N N . VAL A 1 80 ? 7.602 0.531 -5.615 1.00 90.81 80 VAL A N 1
ATOM 636 C CA . VAL A 1 80 ? 8.099 -0.823 -5.893 1.00 90.81 80 VAL A CA 1
ATOM 637 C C . VAL A 1 80 ? 7.016 -1.702 -6.517 1.00 90.81 80 VAL A C 1
ATOM 639 O O . VAL A 1 80 ? 7.293 -2.450 -7.451 1.00 90.81 80 VAL A O 1
ATOM 642 N N . LEU A 1 81 ? 5.771 -1.631 -6.036 1.00 88.25 81 LEU A N 1
ATOM 643 C CA . LEU A 1 81 ? 4.677 -2.409 -6.623 1.00 88.25 81 LEU A CA 1
ATOM 644 C C . LEU A 1 81 ? 4.364 -1.954 -8.054 1.00 88.25 81 LEU A C 1
ATOM 646 O O . LEU A 1 81 ? 4.248 -2.800 -8.934 1.00 88.25 81 LEU A O 1
ATOM 650 N N . CYS A 1 82 ? 4.300 -0.647 -8.295 1.00 89.19 82 CYS A N 1
ATOM 651 C CA . CYS A 1 82 ? 4.111 -0.037 -9.608 1.00 89.19 82 CYS A CA 1
ATOM 652 C C . CYS A 1 82 ? 5.238 -0.413 -10.578 1.00 89.19 82 CYS A C 1
ATOM 654 O O . CYS A 1 82 ? 4.958 -0.910 -11.665 1.00 89.19 82 CYS A O 1
ATOM 656 N N . ALA A 1 83 ? 6.501 -0.305 -10.154 1.00 89.00 83 ALA A N 1
ATOM 657 C CA . ALA A 1 83 ? 7.652 -0.702 -10.963 1.00 89.00 83 ALA A CA 1
ATOM 658 C C . ALA A 1 83 ? 7.578 -2.178 -11.386 1.00 89.00 83 ALA A C 1
ATOM 660 O O . ALA A 1 83 ? 7.858 -2.519 -12.533 1.00 89.00 83 ALA A O 1
ATOM 661 N N . ARG A 1 84 ? 7.142 -3.065 -10.484 1.00 88.56 84 ARG A N 1
ATOM 662 C CA . ARG A 1 84 ? 6.975 -4.497 -10.786 1.00 88.56 84 ARG A CA 1
ATOM 663 C C . ARG A 1 84 ? 5.742 -4.808 -11.632 1.00 88.56 84 ARG A C 1
ATOM 665 O O . ARG A 1 84 ? 5.752 -5.799 -12.355 1.00 88.56 84 ARG A O 1
ATOM 672 N N . ALA A 1 85 ? 4.704 -3.991 -11.523 1.00 86.75 85 ALA A N 1
ATOM 673 C CA . ALA A 1 85 ? 3.504 -4.041 -12.350 1.00 86.75 85 ALA A CA 1
ATOM 674 C C . ALA A 1 85 ? 3.706 -3.379 -13.729 1.00 86.75 85 ALA A C 1
ATOM 676 O O . ALA A 1 85 ? 2.833 -3.464 -14.585 1.00 86.75 85 ALA A O 1
ATOM 677 N N . ASN A 1 86 ? 4.852 -2.723 -13.958 1.00 86.56 86 ASN A N 1
ATOM 678 C CA . ASN A 1 86 ? 5.094 -1.873 -15.125 1.00 86.56 86 ASN A CA 1
ATOM 679 C C . ASN A 1 86 ? 4.015 -0.778 -15.290 1.00 86.56 86 ASN A C 1
ATOM 681 O O . ASN A 1 86 ? 3.622 -0.433 -16.403 1.00 86.56 86 ASN A O 1
ATOM 685 N N . ILE A 1 87 ? 3.533 -0.258 -14.157 1.00 85.94 87 ILE A N 1
ATOM 686 C CA . ILE A 1 87 ? 2.586 0.855 -14.054 1.00 85.94 87 ILE A CA 1
ATOM 687 C C . ILE A 1 87 ? 3.368 2.082 -13.602 1.00 85.94 87 ILE A C 1
ATOM 689 O O . ILE A 1 87 ? 4.132 2.006 -12.639 1.00 85.94 87 ILE A O 1
ATOM 693 N N . ASP A 1 88 ? 3.151 3.218 -14.256 1.00 84.00 88 ASP A N 1
ATOM 694 C CA . ASP A 1 88 ? 3.723 4.482 -13.806 1.00 84.00 88 ASP A CA 1
ATOM 695 C C . ASP A 1 88 ? 2.848 5.093 -12.686 1.00 84.00 88 ASP A C 1
ATOM 697 O O . ASP A 1 88 ? 1.646 5.293 -12.882 1.00 84.00 88 ASP A O 1
ATOM 701 N N . PRO A 1 89 ? 3.393 5.353 -11.481 1.00 83.50 89 PRO A N 1
ATOM 702 C CA . PRO A 1 89 ? 2.611 5.850 -10.345 1.00 83.50 89 PRO A CA 1
ATOM 703 C C . PRO A 1 89 ? 2.129 7.299 -10.521 1.00 83.50 89 PRO A C 1
ATOM 705 O O . PRO A 1 89 ? 1.212 7.731 -9.810 1.00 83.50 89 PRO A O 1
ATOM 708 N N . ASP A 1 90 ? 2.738 8.047 -11.438 1.00 83.44 90 ASP A N 1
ATOM 709 C CA . ASP A 1 90 ? 2.424 9.437 -11.745 1.00 83.44 90 ASP A CA 1
ATOM 710 C C . ASP A 1 90 ? 1.527 9.562 -12.992 1.00 83.44 90 ASP A C 1
ATOM 712 O O . ASP A 1 90 ? 1.115 10.667 -13.339 1.00 83.44 90 ASP A O 1
ATOM 716 N N . THR A 1 91 ? 1.142 8.442 -13.616 1.00 83.88 91 THR A N 1
ATOM 717 C CA . THR A 1 91 ? 0.140 8.426 -14.684 1.00 83.88 91 THR A CA 1
ATOM 718 C C . THR A 1 91 ? -1.286 8.496 -14.142 1.00 83.88 91 THR A C 1
ATOM 720 O O . THR A 1 91 ? -1.565 8.201 -12.970 1.00 83.88 91 THR A O 1
ATOM 723 N N . GLU A 1 92 ? -2.199 8.923 -15.012 1.00 80.44 92 GLU A N 1
ATOM 724 C CA . GLU A 1 92 ? -3.622 9.027 -14.717 1.00 80.44 92 GLU A CA 1
ATOM 725 C C . GLU A 1 92 ? -4.209 7.653 -14.406 1.00 80.44 92 GLU A C 1
ATOM 727 O O . GLU A 1 92 ? -4.040 6.690 -15.152 1.00 80.44 92 GLU A O 1
ATOM 732 N N . ARG A 1 93 ? -4.943 7.561 -13.294 1.00 75.12 93 ARG A N 1
ATOM 733 C CA . ARG A 1 93 ? -5.504 6.286 -12.845 1.00 75.12 93 ARG A CA 1
ATOM 734 C C . ARG A 1 93 ? -6.587 5.739 -13.781 1.00 75.12 93 ARG A C 1
ATOM 736 O O . ARG A 1 93 ? -6.797 4.525 -13.834 1.00 75.12 93 ARG A O 1
ATOM 743 N N . TRP A 1 94 ? -7.328 6.622 -14.445 1.00 75.56 94 TRP A N 1
ATOM 744 C CA . TRP A 1 94 ? -8.482 6.275 -15.270 1.00 75.56 94 TRP A CA 1
ATOM 745 C C . TRP A 1 94 ? -8.272 6.773 -16.697 1.00 75.56 94 TRP A C 1
ATOM 747 O O . TRP A 1 94 ? -8.211 7.976 -16.936 1.00 75.56 94 TRP A O 1
ATOM 757 N N . GLU A 1 95 ? -8.197 5.839 -17.645 1.00 65.12 95 GLU A N 1
ATOM 758 C CA . GLU A 1 95 ? -8.100 6.153 -19.071 1.00 65.12 95 GLU A CA 1
ATOM 759 C C . GLU A 1 95 ? -9.341 6.945 -19.524 1.00 65.12 95 GLU A C 1
ATOM 761 O O . GLU A 1 95 ? -10.477 6.516 -19.306 1.00 65.12 95 GLU A O 1
ATOM 766 N N . GLY A 1 96 ? -9.130 8.120 -20.126 1.00 63.38 96 GLY A N 1
ATOM 767 C CA . GLY A 1 96 ? -10.209 8.986 -20.621 1.00 63.38 96 GLY A CA 1
ATOM 768 C C . GLY A 1 96 ? -10.882 9.857 -19.557 1.00 63.38 96 GLY A C 1
ATOM 769 O O . GLY A 1 96 ? -12.000 10.333 -19.764 1.00 63.38 96 GLY A O 1
ATOM 770 N N . SER A 1 97 ? -10.239 10.050 -18.409 1.00 60.03 97 SER A N 1
ATOM 771 C CA . SER A 1 97 ? -10.737 10.960 -17.388 1.00 60.03 97 SER A CA 1
ATOM 772 C C . SER A 1 97 ? -10.473 12.430 -17.754 1.00 60.03 97 SER A C 1
ATOM 774 O O . SER A 1 97 ? -9.645 12.737 -18.605 1.00 60.03 97 SER A O 1
ATOM 776 N N . TYR A 1 98 ? -11.241 13.348 -17.165 1.00 61.88 98 TYR A N 1
ATOM 777 C CA . TYR A 1 98 ? -11.084 14.787 -17.407 1.00 61.88 98 TYR A CA 1
ATOM 778 C C . TYR A 1 98 ? -9.750 15.292 -16.827 1.00 61.88 98 TYR A C 1
ATOM 780 O O . TYR A 1 98 ? -9.238 14.681 -15.896 1.00 61.88 98 TYR A O 1
ATOM 788 N N . ASP A 1 99 ? -9.257 16.432 -17.328 1.00 58.66 99 ASP A N 1
ATOM 789 C CA . ASP A 1 99 ? -7.951 17.096 -17.077 1.00 58.66 99 ASP A CA 1
ATOM 790 C C . ASP A 1 99 ? -7.455 17.171 -15.602 1.00 58.66 99 ASP A C 1
ATOM 792 O O . ASP A 1 99 ? -6.288 17.450 -15.358 1.00 58.66 99 ASP A O 1
ATOM 796 N N . ASP A 1 100 ? -8.301 16.875 -14.605 1.00 66.19 100 ASP A N 1
ATOM 797 C CA . ASP A 1 100 ? -7.963 16.836 -13.167 1.00 66.19 100 ASP A CA 1
ATOM 798 C C . ASP A 1 100 ? -8.022 15.418 -12.555 1.00 66.19 100 ASP A C 1
ATOM 800 O O . ASP A 1 100 ? -8.229 15.237 -11.351 1.00 66.19 100 ASP A O 1
ATOM 804 N N . SER A 1 101 ? -7.869 14.366 -13.358 1.00 73.56 101 SER A N 1
ATOM 805 C CA . SER A 1 101 ? -7.899 13.014 -12.813 1.00 73.56 101 SER A CA 1
ATOM 806 C C . SER A 1 101 ? -6.720 12.764 -11.869 1.00 73.56 101 SER A C 1
ATOM 808 O O . SER A 1 101 ? -5.568 13.050 -12.211 1.00 73.56 101 SER A O 1
ATOM 810 N N . PRO A 1 102 ? -6.948 12.234 -10.653 1.00 79.44 102 PRO A N 1
ATOM 811 C CA . PRO A 1 102 ? -5.851 11.971 -9.744 1.00 79.44 102 PRO A CA 1
ATOM 812 C C . PRO A 1 102 ? -4.960 10.859 -10.306 1.00 79.44 102 PRO A C 1
ATOM 814 O O . PRO A 1 102 ? -5.429 9.795 -10.717 1.00 79.44 102 PRO A O 1
ATOM 817 N N . THR A 1 103 ? -3.648 11.084 -10.250 1.00 85.69 103 THR A N 1
ATOM 818 C CA . THR A 1 103 ? -2.656 10.041 -10.527 1.00 85.69 103 THR A CA 1
ATOM 819 C C . THR A 1 103 ? -2.800 8.880 -9.544 1.00 85.69 103 THR A C 1
ATOM 821 O O . THR A 1 103 ? -3.351 9.047 -8.447 1.00 85.69 103 THR A O 1
ATOM 824 N N . HIS A 1 104 ? -2.273 7.703 -9.887 1.00 85.19 104 HIS A N 1
ATOM 825 C CA . HIS A 1 104 ? -2.263 6.544 -8.982 1.00 85.19 104 HIS A CA 1
ATOM 826 C C . HIS A 1 104 ? -1.722 6.897 -7.586 1.00 85.19 104 HIS A C 1
ATOM 828 O O . HIS A 1 104 ? -2.326 6.539 -6.567 1.00 85.19 104 HIS A O 1
ATOM 834 N N . ARG A 1 105 ? -0.632 7.672 -7.541 1.00 88.25 105 ARG A N 1
ATOM 835 C CA . ARG A 1 105 ? -0.028 8.205 -6.317 1.00 88.25 105 ARG A CA 1
ATOM 836 C C . ARG A 1 105 ? -0.950 9.176 -5.578 1.00 88.25 105 ARG A C 1
ATOM 838 O O . ARG A 1 105 ? -1.137 9.025 -4.369 1.00 88.25 105 ARG A O 1
ATOM 845 N N . LYS A 1 106 ? -1.541 10.160 -6.268 1.00 87.19 106 LYS A N 1
ATOM 846 C CA . LYS A 1 106 ? -2.433 11.163 -5.650 1.00 87.19 106 LYS A CA 1
ATOM 847 C C . LYS A 1 106 ? -3.692 10.506 -5.080 1.00 87.19 106 LYS A C 1
ATOM 849 O O . LYS A 1 106 ? -4.087 10.826 -3.962 1.00 87.19 106 LYS A O 1
ATOM 854 N N . ASN A 1 107 ? -4.262 9.532 -5.791 1.00 88.50 107 ASN A N 1
ATOM 855 C CA . ASN A 1 107 ? -5.415 8.772 -5.321 1.00 88.50 107 ASN A CA 1
ATOM 856 C C . ASN A 1 107 ? -5.096 7.972 -4.049 1.00 88.50 107 ASN A C 1
ATOM 858 O O . ASN A 1 107 ? -5.816 8.071 -3.057 1.00 88.50 107 ASN A O 1
ATOM 862 N N . LEU A 1 108 ? -3.979 7.232 -4.039 1.00 88.81 108 LEU A N 1
ATOM 863 C CA . LEU A 1 108 ? -3.574 6.472 -2.854 1.00 88.81 108 LEU A CA 1
ATOM 864 C C . LEU A 1 108 ? -3.281 7.393 -1.661 1.00 88.81 108 LEU A C 1
ATOM 866 O O . LEU A 1 108 ? -3.606 7.049 -0.526 1.00 88.81 108 LEU A O 1
ATOM 870 N N . ARG A 1 109 ? -2.706 8.575 -1.911 1.00 89.06 109 ARG A N 1
ATOM 871 C CA . ARG A 1 109 ? -2.447 9.579 -0.872 1.00 89.06 109 ARG A CA 1
ATOM 872 C C . ARG A 1 109 ? -3.728 10.096 -0.233 1.00 89.06 109 ARG A C 1
ATOM 874 O O . ARG A 1 109 ? -3.765 10.253 0.983 1.00 89.06 109 ARG A O 1
ATOM 881 N N . ASN A 1 110 ? -4.772 10.321 -1.025 1.00 88.81 110 ASN A N 1
ATOM 882 C CA . ASN A 1 110 ? -6.076 10.725 -0.506 1.00 88.81 110 ASN A CA 1
ATOM 883 C C . ASN A 1 110 ? -6.673 9.629 0.385 1.00 88.81 110 ASN A C 1
ATOM 885 O O . ASN A 1 110 ? -6.989 9.907 1.537 1.00 88.81 110 ASN A O 1
ATOM 889 N N . LEU A 1 111 ? -6.692 8.377 -0.087 1.00 88.44 111 LEU A N 1
ATOM 890 C CA . LEU A 1 111 ? -7.177 7.234 0.697 1.00 88.44 111 LEU A CA 1
ATOM 891 C C . LEU A 1 111 ? -6.382 7.025 1.992 1.00 88.44 111 LEU A C 1
ATOM 893 O O . LEU A 1 111 ? -6.938 6.637 3.016 1.00 88.44 111 LEU A O 1
ATOM 897 N N . TRP A 1 112 ? -5.073 7.272 1.951 1.00 90.50 112 TRP A N 1
ATOM 898 C CA . TRP A 1 112 ? -4.211 7.214 3.125 1.00 90.50 112 TRP A CA 1
ATOM 899 C C . TRP A 1 112 ? -4.546 8.306 4.146 1.00 90.50 112 TRP A C 1
ATOM 901 O O . TRP A 1 112 ? -4.674 7.987 5.326 1.00 90.50 112 TRP A O 1
ATOM 911 N N . ASN A 1 113 ? -4.741 9.555 3.708 1.00 88.31 113 ASN A N 1
ATOM 912 C CA . ASN A 1 113 ? -5.188 10.635 4.592 1.00 88.31 113 ASN A CA 1
ATOM 913 C C . ASN A 1 113 ? -6.559 10.305 5.195 1.00 88.31 113 ASN A C 1
ATOM 915 O O . ASN A 1 113 ? -6.698 10.310 6.409 1.00 88.31 113 ASN A O 1
ATOM 919 N N . GLU A 1 114 ? -7.533 9.887 4.379 1.00 87.62 114 GLU A N 1
ATOM 920 C CA . GLU A 1 114 ? -8.856 9.478 4.871 1.00 87.62 114 GLU A CA 1
ATOM 921 C C . GLU A 1 114 ? -8.770 8.334 5.895 1.00 87.62 114 GLU A C 1
ATOM 923 O O . GLU A 1 114 ? -9.547 8.287 6.846 1.00 87.62 114 GLU A O 1
ATOM 928 N N . ALA A 1 115 ? -7.822 7.408 5.729 1.00 86.25 115 ALA A N 1
ATOM 929 C CA . ALA A 1 115 ? -7.591 6.321 6.674 1.00 86.25 115 ALA A CA 1
ATOM 930 C C . ALA A 1 115 ? -6.905 6.767 7.979 1.00 86.25 115 ALA A C 1
ATOM 932 O O . ALA A 1 115 ? -7.063 6.083 8.989 1.00 86.25 115 ALA A O 1
ATOM 933 N N . LEU A 1 116 ? -6.155 7.873 7.967 1.00 86.00 116 LEU A N 1
ATOM 934 C CA . LEU A 1 116 ? -5.567 8.483 9.164 1.00 86.00 116 LEU A CA 1
ATOM 935 C C . LEU A 1 116 ? -6.554 9.397 9.901 1.00 86.00 116 LEU A C 1
ATOM 937 O O . LEU A 1 116 ? -6.570 9.392 11.129 1.00 86.00 116 LEU A O 1
ATOM 941 N N . ASP A 1 117 ? -7.368 10.152 9.162 1.00 84.62 117 ASP A N 1
ATOM 942 C CA . ASP A 1 117 ? -8.405 11.042 9.697 1.00 84.62 117 ASP A CA 1
ATOM 943 C C . ASP A 1 117 ? -9.635 10.275 10.208 1.00 84.62 117 ASP A C 1
ATOM 945 O O . ASP A 1 117 ? -10.413 10.793 11.014 1.00 84.62 117 ASP A O 1
ATOM 949 N N . ALA A 1 118 ? -9.831 9.032 9.755 1.00 76.12 118 ALA A N 1
ATOM 950 C CA . ALA A 1 118 ? -10.919 8.193 10.226 1.00 76.12 118 ALA A CA 1
ATOM 951 C C . ALA A 1 118 ? -10.820 7.969 11.748 1.00 76.12 118 ALA A C 1
ATOM 953 O O . ALA A 1 118 ? -9.772 7.541 12.245 1.00 76.12 118 ALA A O 1
ATOM 954 N N . PRO A 1 119 ? -11.913 8.178 12.508 1.00 62.34 119 PRO A N 1
ATOM 955 C CA . PRO A 1 119 ? -11.937 7.799 13.912 1.00 62.34 119 PRO A CA 1
ATOM 956 C C . PRO A 1 119 ? -11.666 6.291 14.031 1.00 62.34 119 PRO A C 1
ATOM 958 O O . PRO A 1 119 ? -12.097 5.527 13.157 1.00 62.34 119 PRO A O 1
ATOM 961 N N . PRO A 1 120 ? -10.960 5.835 15.087 1.00 57.81 120 PRO A N 1
ATOM 962 C CA . PRO A 1 120 ? -10.700 4.414 15.276 1.00 57.81 120 PRO A CA 1
ATOM 963 C C . PRO A 1 120 ? -12.029 3.651 15.202 1.00 57.81 120 PRO A C 1
ATOM 965 O O . PRO A 1 120 ? -13.024 4.137 15.755 1.00 57.81 120 PRO A O 1
ATOM 968 N N . PRO A 1 121 ? -12.077 2.494 14.510 1.00 54.53 121 PRO A N 1
ATOM 969 C CA . PRO A 1 121 ? -13.314 1.743 14.381 1.00 54.53 121 PRO A CA 1
ATOM 970 C C . PRO A 1 121 ? -13.879 1.517 15.785 1.00 54.53 121 PRO A C 1
ATOM 972 O O . PRO A 1 121 ? -13.102 1.187 16.693 1.00 54.53 121 PRO A O 1
ATOM 975 N N . PRO A 1 122 ? -15.193 1.725 15.999 1.00 52.69 122 PRO A N 1
ATOM 976 C CA . PRO A 1 122 ? -15.787 1.464 17.299 1.00 52.69 122 PRO A CA 1
ATOM 977 C C . PRO A 1 122 ? -15.382 0.043 17.704 1.00 52.69 122 PRO A C 1
ATOM 979 O O . PRO A 1 122 ? -15.442 -0.853 16.850 1.00 52.69 122 PRO A O 1
ATOM 982 N N . PRO A 1 123 ? -14.900 -0.173 18.947 1.00 49.78 123 PRO A N 1
ATOM 983 C CA . PRO A 1 123 ? -14.502 -1.502 19.390 1.00 49.78 123 PRO A CA 1
ATOM 984 C C . PRO A 1 123 ? -15.657 -2.430 19.058 1.00 49.78 123 PRO A C 1
ATOM 986 O O . PRO A 1 123 ? -16.792 -2.102 19.409 1.00 49.78 123 PRO A O 1
ATOM 989 N N . ALA A 1 124 ? -15.368 -3.493 18.295 1.00 53.06 124 ALA A N 1
ATOM 990 C CA . ALA A 1 124 ? -16.366 -4.415 17.773 1.00 53.06 124 ALA A CA 1
ATOM 991 C C . ALA A 1 124 ? -17.368 -4.698 18.888 1.00 53.06 124 ALA A C 1
ATOM 993 O O . ALA A 1 124 ? -17.021 -5.347 19.876 1.00 53.06 124 ALA A O 1
ATOM 994 N N . GLN A 1 125 ? -18.562 -4.105 18.788 1.00 51.09 125 GLN A N 1
ATOM 995 C CA . GLN A 1 125 ? -19.571 -4.276 19.814 1.00 51.09 125 GLN A CA 1
ATOM 996 C C . GLN A 1 125 ? -19.847 -5.766 19.818 1.00 51.09 125 GLN A C 1
ATOM 998 O O . GLN A 1 125 ? -20.328 -6.305 18.817 1.00 51.09 125 GLN A O 1
ATOM 1003 N N . ALA A 1 126 ? -19.454 -6.425 20.907 1.00 48.53 126 ALA A N 1
ATOM 1004 C CA . ALA A 1 126 ? -19.768 -7.810 21.173 1.00 48.53 126 ALA A CA 1
ATOM 1005 C C . ALA A 1 126 ? -21.294 -7.922 21.175 1.00 48.53 126 ALA A C 1
ATOM 1007 O O . ALA A 1 126 ? -21.965 -7.742 22.186 1.00 48.53 126 ALA A O 1
ATOM 1008 N N . SER A 1 127 ? -21.853 -8.133 19.992 1.00 53.62 127 SER A N 1
ATOM 1009 C CA . SER A 1 127 ? -23.264 -8.380 19.785 1.00 53.62 127 SER A CA 1
ATOM 1010 C C . SER A 1 127 ? -23.489 -9.809 20.252 1.00 53.62 127 SER A C 1
ATOM 1012 O O . SER A 1 127 ? -23.243 -10.759 19.514 1.00 53.62 127 SER A O 1
ATOM 1014 N N . GLY A 1 128 ? -23.833 -9.952 21.533 1.00 44.31 128 GLY A N 1
ATOM 1015 C CA . GLY A 1 128 ? -23.793 -11.240 22.215 1.00 44.31 128 GLY A CA 1
ATOM 1016 C C . GLY A 1 128 ? -24.367 -11.240 23.632 1.00 44.31 128 GLY A C 1
ATOM 1017 O O . GLY A 1 128 ? -23.696 -11.698 24.540 1.00 44.31 128 GLY A O 1
ATOM 1018 N N . TRP A 1 129 ? -25.584 -10.713 23.800 1.00 48.09 129 TRP A N 1
ATOM 1019 C CA . TRP A 1 129 ? -26.638 -11.229 24.693 1.00 48.09 129 TRP A CA 1
ATOM 1020 C C . TRP A 1 129 ? -26.272 -11.675 26.124 1.00 48.09 129 TRP A C 1
ATOM 1022 O O . TRP A 1 129 ? -25.828 -12.797 26.350 1.00 48.09 129 TRP A O 1
ATOM 1032 N N . GLY A 1 130 ? -26.644 -10.851 27.111 1.00 40.59 130 GLY A N 1
ATOM 1033 C CA . GLY A 1 130 ? -26.620 -11.230 28.526 1.00 40.59 130 GLY A CA 1
ATOM 1034 C C . GLY A 1 130 ? -27.425 -10.312 29.452 1.00 40.59 130 GLY A C 1
ATOM 1035 O O . GLY A 1 130 ? -26.843 -9.768 30.372 1.00 40.59 130 GLY A O 1
ATOM 1036 N N . ALA A 1 131 ? -28.734 -10.171 29.195 1.00 50.09 131 ALA A N 1
ATOM 1037 C CA . ALA A 1 131 ? -29.821 -9.817 30.132 1.00 50.09 131 ALA A CA 1
ATOM 1038 C C . ALA A 1 131 ? -29.756 -8.520 31.000 1.00 50.09 131 ALA A C 1
ATOM 1040 O O . ALA A 1 131 ? -28.701 -8.063 31.427 1.00 50.09 131 ALA A O 1
ATOM 1041 N N . PRO A 1 132 ? -30.923 -7.917 31.317 1.00 56.59 132 PRO A N 1
ATOM 1042 C CA . PRO A 1 132 ? -31.011 -6.679 32.090 1.00 56.59 132 PRO A CA 1
ATOM 1043 C C . PRO A 1 132 ? -30.916 -6.938 33.601 1.00 56.59 132 PRO A C 1
ATOM 1045 O O . PRO A 1 132 ? -31.778 -7.607 34.174 1.00 56.59 132 PRO A O 1
ATOM 1048 N N . ALA A 1 133 ? -29.940 -6.333 34.283 1.00 49.91 133 ALA A N 1
ATOM 1049 C CA . ALA A 1 133 ? -29.994 -6.194 35.737 1.00 49.91 133 ALA A CA 1
ATOM 1050 C C . ALA A 1 133 ? -30.935 -5.037 36.095 1.00 49.91 133 ALA A C 1
ATOM 1052 O O . ALA A 1 133 ? -30.552 -3.887 36.292 1.00 49.91 133 ALA A O 1
ATOM 1053 N N . ARG A 1 134 ? -32.217 -5.383 36.134 1.00 50.84 134 ARG A N 1
ATOM 1054 C CA . ARG A 1 134 ? -33.257 -4.667 36.857 1.00 50.84 134 ARG A CA 1
ATOM 1055 C C . ARG A 1 134 ? -32.861 -4.662 38.341 1.00 50.84 134 ARG A C 1
ATOM 1057 O O . ARG A 1 134 ? -33.040 -5.674 39.003 1.00 50.84 134 ARG A O 1
ATOM 1064 N N . SER A 1 135 ? -32.348 -3.545 38.849 1.00 47.59 135 SER A N 1
ATOM 1065 C CA . SER A 1 135 ? -32.358 -3.251 40.288 1.00 47.59 135 SER A CA 1
ATOM 1066 C C . SER A 1 135 ? -33.150 -1.968 40.501 1.00 47.59 135 SER A C 1
ATOM 1068 O O . SER A 1 135 ? -32.618 -0.865 40.540 1.00 47.59 135 SER A O 1
ATOM 1070 N N . TYR A 1 136 ? -34.467 -2.148 40.541 1.00 46.22 136 TYR A N 1
ATOM 1071 C CA . TYR A 1 136 ? -35.348 -1.307 41.339 1.00 46.22 136 TYR A CA 1
ATOM 1072 C C . TYR A 1 136 ? -35.390 -1.924 42.746 1.00 46.22 136 TYR A C 1
ATOM 1074 O O . TYR A 1 136 ? -35.371 -3.152 42.849 1.00 46.22 136 TYR A O 1
ATOM 1082 N N . SER A 1 137 ? -35.501 -1.060 43.759 1.00 48.62 137 SER A N 1
ATOM 1083 C CA . SER A 1 137 ? -35.494 -1.314 45.214 1.00 48.62 137 SER A CA 1
ATOM 1084 C C . SER A 1 137 ? -34.078 -1.453 45.796 1.00 48.62 137 SER A C 1
ATOM 1086 O O . SER A 1 137 ? -33.306 -2.289 45.347 1.00 48.62 137 SER A O 1
ATOM 1088 N N . ASP A 1 138 ? -33.642 -0.643 46.760 1.00 49.25 138 ASP A N 1
ATOM 1089 C CA . ASP A 1 138 ? -34.384 -0.160 47.926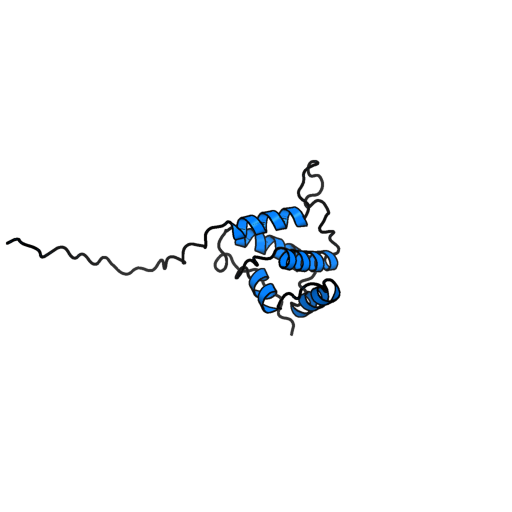 1.00 49.25 138 ASP A CA 1
ATOM 1090 C C . ASP A 1 138 ? -33.736 1.133 48.471 1.00 49.25 138 ASP A C 1
ATOM 1092 O O . ASP A 1 138 ? -32.627 1.100 48.992 1.00 49.25 138 ASP A O 1
ATOM 1096 N N . GLU A 1 139 ? -34.403 2.278 48.326 1.00 54.16 139 GLU A N 1
ATOM 1097 C CA . GLU A 1 139 ? -34.187 3.417 49.224 1.00 54.16 139 GLU A CA 1
ATOM 1098 C C . GLU A 1 139 ? -35.567 3.924 49.643 1.00 54.16 139 GLU A C 1
ATOM 1100 O O . GLU A 1 139 ? -36.295 4.495 48.823 1.00 54.16 139 GLU A O 1
ATOM 1105 N N . PRO A 1 140 ? -35.969 3.678 50.897 1.00 63.38 140 PRO A N 1
ATOM 1106 C CA . PRO A 1 140 ? -36.919 4.525 51.577 1.00 63.38 140 PRO A CA 1
ATOM 1107 C C . PRO A 1 140 ? -36.208 5.440 52.594 1.00 63.38 140 PRO A C 1
ATOM 1109 O O . PRO A 1 140 ? -35.136 5.110 53.101 1.00 63.38 140 PRO A O 1
ATOM 1112 N N . PRO A 1 141 ? -36.799 6.614 52.866 1.00 64.62 141 PRO A N 1
ATOM 1113 C CA . PRO A 1 141 ? -36.108 7.762 53.439 1.00 64.62 141 PRO A CA 1
ATOM 1114 C C . PRO A 1 141 ? -36.090 7.787 54.977 1.00 64.62 141 PRO A C 1
ATOM 1116 O O . PRO A 1 141 ? -36.951 7.182 55.621 1.00 64.62 141 PRO A O 1
ATOM 1119 N N . PHE A 1 142 ? -35.189 8.647 55.473 1.00 52.56 142 PHE A N 1
ATOM 1120 C CA . PHE A 1 142 ? -34.987 9.202 56.826 1.00 52.56 142 PHE A CA 1
ATOM 1121 C C . PHE A 1 142 ? -33.896 8.563 57.688 1.00 52.56 142 PHE A C 1
ATOM 1123 O O . PHE A 1 142 ? -34.086 7.443 58.204 1.00 52.56 142 PHE A O 1
#

Sequence (142 aa):
MAQVLKMPTTTELPDSPQRKFVEELFAYYRDAGRPALRIITDDIAAQFDAFTASRETIRRMLRGKTVPVNWQVVDAVLTVLCARANIDPDTERWEGSYDDSPTHRKNLRNLWNEALDAPPPPPAQASGWGAPARSYSDEPPF

pLDDT: mean 76.97, std 13.97, range [40.59, 90.81]

Secondary structure (DSSP, 8-state):
---PPPPPPTTTS-SSHHHHHHHHHHHHHHHTT---HHHHHHHHHHH-TT----HHHHHHHHTTS---S-HHHHHHHHHHHHHHHT--TTSBSSTT--TTPPBHHHHHHHHHHHHHHSPPPPP-------------------